Protein 4I3M (pdb70)

Foldseek 3Di:
DVVVVVLVVLLVVLVVCVVVVNLPDDLDARPDDVCRVVSVVSNVVSVVSVVVVLVVVLQVLLVVLVVVQVVCVVVPNPVDARPLVVGDDPSSVVRVVVRVVSVVVVVLVVLLVVQVVCLVVVRNPDARDCDDDPCNVVRVVVVVVSVVSD

InterPro domains:
  IPR000014 PAS domain [PF13188] (173-225)
  IPR000014 PAS domain [PS50112] (171-213)
  IPR003660 HAMP domain [PF18947] (318-379)
  IPR003660 HAMP domain [PS50885] (333-385)
  IPR004089 Methyl-accepting chemotaxis protein (MCP) signalling domain [PF00015] (445-601)
  IPR004089 Methyl-accepting chemotaxis protein (MCP) signalling domain [PS50111] (390-619)
  IPR004089 Methyl-accepting chemotaxis protein (MCP) signalling domain [SM00283] (386-633)
  IPR004090 Chemotaxis methyl-accepting receptor [PR00260] (407-436)
  IPR004090 Chemotaxis methyl-accepting receptor [PR00260] (484-511)
  IPR004090 Chemotaxis methyl-accepting receptor [PR00260] (513-542)
  IPR004090 Chemotaxis methyl-accepting receptor [PR00260] (561-590)
  IPR035965 PAS domain superfamily [SSF55785] (167-275)
  IPR041395 McpB, third HAMP domain [PF18575] (114-156)
  IPR054324 McpB, first HAMP domain [PF22097] (2-58)
  IPR054421 McpB, second HAMP domain [PF21927] (62-110)

Secondary structure (DSSP, 8-state):
-HHHHHHHHHHHHHHHHHHHT---S-----SSGGGHHHHHHHHHHHHHHHHHHHHHHHHHHHHHHHHHHHHHHHTT-TT----GGG--HHHHHHHHHHHHHHHHHHHHHHHHHHHHHHHHTT----------GGGHHHHHHHHHHHHHH-

Nearest PDB structures (foldseek):
  4i3m-assembly1_A-2  TM=1.007E+00  e=4.379E-22  Pseudomonas aeruginosa
  4i44-assembly1_A-2  TM=9.644E-01  e=3.846E-19  Pseudomonas aeruginosa
  3lnr-assembly1_A-2  TM=9.626E-01  e=1.542E-18  Pseudomonas aeruginosa PAO1

Radius of gyration: 29.09 Å; Cα contacts (8 Å, |Δi|>4): 83; chains: 1; bounding box: 28×99×21 Å

Sequence (150 aa):
HAVAQQRADRIATLLQSFADGQLDTAVGEAPAPGYERHYDSLRALQRQLREQRAELQQVESLEAGLAEMSRQHEAGWIDQTIPAERLEGRAARIAKGVNELVAAHIAVKMKVVSVVTAYGQGNFEPLMDRLPGKKAQITEAIDGVRERLR

B-factor: mean 36.98, std 10.82, range [21.51, 84.57]

Structure (mmCIF, N/CA/C/O backbone):
data_4I3M
#
_entry.id   4I3M
#
_cell.length_a   61.058
_cell.length_b   61.058
_cell.length_c   81.406
_cell.angle_alpha   90.000
_cell.angle_beta   90.000
_cell.angle_gamma   120.000
#
_symmetry.space_group_name_H-M   'P 32 1 2'
#
loop_
_entity.id
_entity.type
_entity.pdbx_description
1 polymer 'Aerotaxis transducer Aer2'
2 non-polymer 'SULFATE ION'
3 non-polymer 'SODIUM ION'
4 non-polymer 'CHLORIDE ION'
5 non-polymer 'MAGNESIUM ION'
6 water water
#
loop_
_atom_site.group_PDB
_atom_site.id
_atom_site.type_symbol
_atom_site.label_atom_id
_atom_site.label_alt_id
_atom_site.label_comp_id
_atom_site.label_asym_id
_atom_site.label_entity_id
_atom_site.label_seq_id
_atom_site.pdbx_PDB_ins_code
_atom_site.Cartn_x
_atom_site.Cartn_y
_atom_site.Cartn_z
_atom_site.occupancy
_atom_site.B_iso_or_equiv
_atom_site.auth_seq_id
_atom_site.auth_comp_id
_atom_site.auth_asym_id
_atom_site.auth_atom_id
_atom_site.pdbx_PDB_model_num
ATOM 1 N N . HIS A 1 10 ? 23.911 29.743 -14.289 1.00 54.46 7 HIS A N 1
ATOM 2 C CA . HIS A 1 10 ? 23.978 29.552 -12.811 1.00 54.45 7 HIS A CA 1
ATOM 3 C C . HIS A 1 10 ? 22.983 28.484 -12.372 1.00 54.32 7 HIS A C 1
ATOM 4 O O . HIS A 1 10 ? 23.348 27.509 -11.714 1.00 53.48 7 HIS A O 1
ATOM 6 N N . ALA A 1 11 ? 21.722 28.672 -12.742 1.00 53.93 8 ALA A N 1
ATOM 7 C CA . ALA A 1 11 ? 20.683 27.715 -12.389 1.00 53.85 8 ALA A CA 1
ATOM 8 C C . ALA A 1 11 ? 20.863 26.436 -13.208 1.00 52.80 8 ALA A C 1
ATOM 9 O O . ALA A 1 11 ? 20.905 25.334 -12.661 1.00 52.87 8 ALA A O 1
ATOM 11 N N . VAL A 1 12 ? 20.977 26.598 -14.521 1.00 51.66 9 VAL A N 1
ATOM 12 C CA . VAL A 1 12 ? 21.149 25.468 -15.426 1.00 50.69 9 VAL A CA 1
ATOM 13 C C . VAL A 1 12 ? 22.414 24.673 -15.108 1.00 49.57 9 VAL A C 1
ATOM 14 O O . VAL A 1 12 ? 22.397 23.444 -15.114 1.00 48.66 9 VAL A O 1
ATOM 18 N N . ALA A 1 13 ? 23.509 25.376 -14.830 1.00 48.05 10 ALA A N 1
ATOM 19 C CA . ALA A 1 13 ? 24.775 24.722 -14.515 1.00 46.70 10 ALA A CA 1
ATOM 20 C C . ALA A 1 13 ? 24.595 23.742 -13.365 1.00 46.51 10 ALA A C 1
ATOM 21 O O . ALA A 1 13 ? 25.005 22.585 -13.448 1.00 43.80 10 ALA A O 1
ATOM 23 N N . GLN A 1 14 ? 23.971 24.216 -12.294 1.00 47.07 11 GLN A N 1
ATOM 24 C CA . GLN A 1 14 ? 23.731 23.396 -11.116 1.00 47.69 11 GLN A CA 1
ATOM 25 C C . GLN A 1 14 ? 22.812 22.223 -11.446 1.00 46.71 11 GLN A C 1
ATOM 26 O O . GLN A 1 14 ? 23.039 21.101 -10.996 1.00 47.18 11 GLN A O 1
ATOM 32 N N . GLN A 1 15 ? 21.775 22.490 -12.234 1.00 45.39 12 GLN A N 1
ATOM 33 C CA . GLN A 1 15 ? 20.821 21.455 -12.616 1.00 44.39 12 GLN A CA 1
ATOM 34 C C . GLN A 1 15 ? 21.507 20.341 -13.406 1.00 41.80 12 GLN A C 1
ATOM 35 O O . GLN A 1 15 ? 21.337 19.163 -13.102 1.00 40.14 12 GLN A O 1
ATOM 41 N N . ARG A 1 16 ? 22.290 20.718 -14.411 1.00 39.93 13 ARG A N 1
ATOM 42 C CA . ARG A 1 16 ? 23.003 19.741 -15.233 1.00 38.32 13 ARG A CA 1
ATOM 43 C C . ARG A 1 16 ? 24.029 18.971 -14.409 1.00 37.73 13 ARG A C 1
ATOM 44 O O . ARG A 1 16 ? 24.306 17.803 -14.681 1.00 35.26 13 ARG A O 1
ATOM 52 N N . ALA A 1 17 ? 24.586 19.630 -13.396 1.00 36.30 14 ALA A N 1
ATOM 53 C CA . ALA A 1 17 ? 25.564 19.004 -12.518 1.00 36.09 14 ALA A CA 1
ATOM 54 C C . ALA A 1 17 ? 24.863 18.008 -11.605 1.00 35.35 14 ALA A C 1
ATOM 55 O O . ALA A 1 17 ? 25.387 16.931 -11.322 1.00 33.07 14 ALA A O 1
ATOM 57 N N . ASP A 1 18 ? 23.674 18.379 -11.137 1.00 35.28 15 ASP A N 1
ATOM 58 C CA . ASP A 1 18 ? 22.912 17.501 -10.266 1.00 35.52 15 ASP A CA 1
ATOM 59 C C . ASP A 1 18 ? 22.493 16.254 -11.034 1.00 32.51 15 ASP A C 1
ATOM 60 O O . ASP A 1 18 ? 22.515 15.155 -10.490 1.00 34.53 15 ASP A O 1
ATOM 65 N N . ARG A 1 19 ? 22.123 16.429 -12.301 1.00 31.37 16 ARG A N 1
ATOM 66 C CA . ARG A 1 19 ? 21.707 15.308 -13.149 1.00 29.90 16 ARG A CA 1
ATOM 67 C C . ARG A 1 19 ? 22.831 14.275 -13.247 1.00 28.50 16 ARG A C 1
ATOM 68 O O . ARG A 1 19 ? 22.602 13.073 -13.092 1.00 27.70 16 ARG A O 1
ATOM 76 N N . ILE A 1 20 ? 24.052 14.741 -13.495 1.00 28.68 17 ILE A N 1
ATOM 77 C CA . ILE A 1 20 ? 25.186 13.828 -13.592 1.00 28.37 17 ILE A CA 1
ATOM 78 C C . ILE A 1 20 ? 25.417 13.128 -12.257 1.00 28.39 17 ILE A C 1
ATOM 79 O O . ILE A 1 20 ? 25.706 11.935 -12.215 1.00 29.18 17 ILE A O 1
ATOM 84 N N . ALA A 1 21 ? 25.270 13.864 -11.160 1.00 30.84 18 ALA A N 1
ATOM 85 C CA . ALA A 1 21 ? 25.459 13.276 -9.838 1.00 31.49 18 ALA A CA 1
ATOM 86 C C . ALA A 1 21 ? 24.400 12.196 -9.590 1.00 31.73 18 ALA A C 1
ATOM 87 O O . ALA A 1 21 ? 24.701 11.119 -9.077 1.00 31.35 18 ALA A O 1
ATOM 89 N N . THR A 1 22 ? 23.161 12.495 -9.961 1.00 31.75 19 THR A N 1
ATOM 90 C CA . THR A 1 22 ? 22.058 11.561 -9.782 1.00 33.19 19 THR A CA 1
ATOM 91 C C . THR A 1 22 ? 22.250 10.279 -10.596 1.00 32.96 19 THR A C 1
ATOM 92 O O . THR A 1 22 ? 22.001 9.178 -10.104 1.00 31.73 19 THR A O 1
ATOM 96 N N . LEU A 1 23 ? 22.686 10.421 -11.844 1.00 31.18 20 LEU A N 1
ATOM 97 C CA . LEU A 1 23 ? 22.913 9.254 -12.691 1.00 28.93 20 LEU A CA 1
ATOM 98 C C . LEU A 1 23 ? 24.008 8.376 -12.093 1.00 28.46 20 LEU A C 1
ATOM 99 O O . LEU A 1 23 ? 23.861 7.158 -12.015 1.00 27.68 20 LEU A O 1
ATOM 104 N N . LEU A 1 24 ? 25.104 8.998 -11.664 1.00 27.06 21 LEU A N 1
ATOM 105 C CA . LEU A 1 24 ? 26.214 8.264 -11.066 1.00 27.83 21 LEU A CA 1
ATOM 106 C C . LEU A 1 24 ? 25.784 7.602 -9.769 1.00 30.34 21 LEU A C 1
ATOM 107 O O . LEU A 1 24 ? 26.222 6.499 -9.448 1.00 29.39 21 LEU A O 1
ATOM 112 N N . GLN A 1 25 ? 24.933 8.293 -9.020 1.00 32.64 22 GLN A N 1
ATOM 113 C CA . GLN A 1 25 ? 24.444 7.771 -7.750 1.00 36.05 22 GLN A CA 1
ATOM 114 C C . GLN A 1 25 ? 23.606 6.535 -8.036 1.00 35.67 22 GLN A C 1
ATOM 115 O O . GLN A 1 25 ? 23.704 5.532 -7.333 1.00 37.81 22 GLN A O 1
ATOM 121 N N . SER A 1 26 ? 22.786 6.608 -9.080 1.00 35.17 23 SER A N 1
ATOM 122 C CA . SER A 1 26 ? 21.943 5.478 -9.455 1.00 35.28 23 SER A CA 1
ATOM 123 C C . SER A 1 26 ? 22.791 4.267 -9.820 1.00 35.35 23 SER A C 1
ATOM 124 O O . SER A 1 26 ? 22.529 3.154 -9.354 1.00 37.27 23 SER A O 1
ATOM 127 N N . PHE A 1 27 ? 23.806 4.482 -10.655 1.00 33.86 24 PHE A N 1
ATOM 128 C CA . PHE A 1 27 ? 24.693 3.400 -11.063 1.00 34.00 24 PHE A CA 1
ATOM 129 C C . PHE A 1 27 ? 25.248 2.725 -9.818 1.00 34.88 24 PHE A C 1
ATOM 130 O O . PHE A 1 27 ? 25.233 1.501 -9.698 1.00 35.25 24 PHE A O 1
ATOM 138 N N . ALA A 1 28 ? 25.743 3.542 -8.897 1.00 35.81 25 ALA A N 1
ATOM 139 C CA . ALA A 1 28 ? 26.321 3.045 -7.649 1.00 37.72 25 ALA A CA 1
ATOM 140 C C . ALA A 1 28 ? 25.349 2.182 -6.854 1.00 37.51 25 ALA A C 1
ATOM 141 O O . ALA A 1 28 ? 25.723 1.124 -6.343 1.00 39.69 25 ALA A O 1
ATOM 143 N N . ASP A 1 29 ? 24.101 2.628 -6.761 1.00 36.98 26 ASP A N 1
ATOM 144 C CA . ASP A 1 29 ? 23.091 1.902 -6.001 1.00 36.06 26 ASP A CA 1
ATOM 145 C C . ASP A 1 29 ? 22.488 0.685 -6.703 1.00 36.49 26 ASP A C 1
ATOM 146 O O . ASP A 1 29 ? 21.635 0.002 -6.137 1.00 36.17 26 ASP A O 1
ATOM 151 N N . GLY A 1 30 ? 22.927 0.410 -7.927 1.00 34.95 27 GLY A N 1
ATOM 152 C CA . GLY A 1 30 ? 22.411 -0.740 -8.648 1.00 32.25 27 GLY A CA 1
ATOM 153 C C . GLY A 1 30 ? 21.161 -0.490 -9.477 1.00 31.59 27 GLY A C 1
ATOM 154 O O . GLY A 1 30 ? 20.525 -1.439 -9.936 1.00 31.55 27 GLY A O 1
ATOM 155 N N . GLN A 1 31 ? 20.800 0.778 -9.653 1.00 29.42 28 GLN A N 1
ATOM 156 C CA . GLN A 1 31 ? 19.636 1.156 -10.452 1.00 29.73 28 GLN A CA 1
ATOM 157 C C . GLN A 1 31 ? 20.166 1.416 -11.853 1.00 29.06 28 GLN A C 1
ATOM 158 O O . GLN A 1 31 ? 20.607 2.519 -12.162 1.00 29.65 28 GLN A O 1
ATOM 164 N N . LEU A 1 32 ? 20.130 0.387 -12.693 1.00 28.03 29 LEU A N 1
ATOM 165 C CA . LEU A 1 32 ? 20.648 0.491 -14.055 1.00 27.42 29 LEU A CA 1
ATOM 166 C C . LEU A 1 32 ? 19.569 0.613 -15.115 1.00 28.71 29 LEU A C 1
ATOM 167 O O . LEU A 1 32 ? 19.864 0.582 -16.309 1.00 28.93 29 LEU A O 1
ATOM 172 N N . ASP A 1 33 ? 18.321 0.766 -14.693 1.00 29.93 30 ASP A N 1
ATOM 173 C CA . ASP A 1 33 ? 17.227 0.846 -15.649 1.00 30.11 30 ASP A CA 1
ATOM 174 C C . ASP A 1 33 ? 16.923 2.229 -16.205 1.00 32.23 30 ASP A C 1
ATOM 175 O O . ASP A 1 33 ? 16.236 2.355 -17.222 1.00 32.96 30 ASP A O 1
ATOM 180 N N . THR A 1 34 ? 17.437 3.272 -15.561 1.00 30.19 31 THR A N 1
ATOM 181 C CA . THR A 1 34 ? 17.196 4.625 -16.055 1.00 31.42 31 THR A CA 1
ATOM 182 C C . THR A 1 34 ? 17.840 4.774 -17.436 1.00 31.40 31 THR A C 1
ATOM 183 O O . THR A 1 34 ? 18.936 4.272 -17.661 1.00 32.86 31 THR A O 1
ATOM 187 N N . ALA A 1 35 ? 17.157 5.425 -18.374 1.00 29.68 32 ALA A N 1
ATOM 188 C CA . ALA A 1 35 ? 17.752 5.625 -19.693 1.00 29.62 32 ALA A CA 1
ATOM 189 C C . ALA A 1 35 ? 18.557 6.927 -19.630 1.00 29.46 32 ALA A C 1
ATOM 190 O O . ALA A 1 35 ? 18.005 7.995 -19.380 1.00 31.00 32 ALA A O 1
ATOM 192 N N . VAL A 1 36 ? 19.861 6.830 -19.859 1.00 28.23 33 VAL A N 1
ATOM 193 C CA . VAL A 1 36 ? 20.745 7.992 -19.801 1.00 28.58 33 VAL A CA 1
ATOM 194 C C . VAL A 1 36 ? 20.403 9.084 -20.812 1.00 30.78 33 VAL A C 1
ATOM 195 O O . VAL A 1 36 ? 20.323 10.265 -20.462 1.00 32.33 33 VAL A O 1
ATOM 199 N N . GLY A 1 37 ? 20.202 8.701 -22.066 1.00 29.70 34 GLY A N 1
ATOM 200 C CA . GLY A 1 37 ? 19.867 9.695 -23.068 1.00 31.82 34 GLY A CA 1
ATOM 201 C C . GLY A 1 37 ? 21.078 10.456 -23.569 1.00 31.60 34 GLY A C 1
ATOM 202 O O . GLY A 1 37 ? 22.217 10.041 -23.352 1.00 33.35 34 GLY A O 1
ATOM 203 N N . GLU A 1 38 ? 20.837 11.582 -24.233 1.00 33.29 35 GLU A N 1
ATOM 204 C CA . GLU A 1 38 ? 21.917 12.392 -24.793 1.00 34.04 35 GLU A CA 1
ATOM 205 C C . GLU A 1 38 ? 22.319 13.554 -23.897 1.00 33.14 35 GLU A C 1
ATOM 206 O O . GLU A 1 38 ? 21.581 13.932 -22.988 1.00 30.29 35 GLU A O 1
ATOM 212 N N . ALA A 1 39 ? 23.495 14.118 -24.162 1.00 31.48 36 ALA A N 1
ATOM 213 C CA . ALA A 1 39 ? 24.001 15.249 -23.390 1.00 33.36 36 ALA A CA 1
ATOM 214 C C . ALA A 1 39 ? 23.109 16.466 -23.612 1.00 34.81 36 ALA A C 1
ATOM 215 O O . ALA A 1 39 ? 22.527 16.623 -24.685 1.00 36.11 36 ALA A O 1
ATOM 217 N N . PRO A 1 40 ? 22.990 17.344 -22.597 1.00 35.76 37 PRO A N 1
ATOM 218 C CA . PRO A 1 40 ? 22.164 18.553 -22.675 1.00 36.63 37 PRO A CA 1
ATOM 219 C C . PRO A 1 40 ? 22.807 19.712 -23.441 1.00 38.56 37 PRO A C 1
ATOM 220 O O . PRO A 1 40 ? 22.107 20.542 -24.023 1.00 38.43 37 PRO A O 1
ATOM 224 N N . ALA A 1 41 ? 24.135 19.766 -23.426 1.00 38.13 38 ALA A N 1
ATOM 225 C CA . ALA A 1 41 ? 24.881 20.822 -24.105 1.00 39.30 38 ALA A CA 1
ATOM 226 C C . ALA A 1 41 ? 26.225 20.275 -24.577 1.00 39.53 38 ALA A C 1
ATOM 227 O O . ALA A 1 41 ? 26.695 19.261 -24.071 1.00 38.80 38 ALA A O 1
ATOM 229 N N . PRO A 1 42 ? 26.871 20.952 -25.545 1.00 40.49 39 PRO A N 1
ATOM 230 C CA . PRO A 1 42 ? 28.166 20.528 -26.092 1.00 40.48 39 PRO A CA 1
ATOM 231 C C . PRO A 1 42 ? 29.283 20.183 -25.103 1.00 41.29 39 PRO A C 1
ATOM 232 O O . PRO A 1 42 ? 30.019 19.211 -25.310 1.00 43.44 39 PRO A O 1
ATOM 236 N N . GLY A 1 43 ? 29.413 20.963 -24.034 1.00 40.01 40 GLY A N 1
ATOM 237 C CA . GLY A 1 43 ? 30.463 20.705 -23.059 1.00 37.76 40 GLY A CA 1
ATOM 238 C C . GLY A 1 43 ? 30.291 19.480 -22.164 1.00 37.37 40 GLY A C 1
ATOM 239 O O . GLY A 1 43 ? 31.123 19.236 -21.288 1.00 37.06 40 GLY A O 1
ATOM 240 N N . TYR A 1 44 ? 29.230 18.707 -22.373 1.00 36.20 41 TYR A N 1
ATOM 241 C CA . TYR A 1 44 ? 28.983 17.514 -21.557 1.00 34.82 41 TYR A CA 1
ATOM 242 C C . TYR A 1 44 ? 29.016 16.225 -22.375 1.00 34.48 41 TYR A C 1
ATOM 243 O O . TYR A 1 44 ? 28.694 15.146 -21.864 1.00 31.76 41 TYR A O 1
ATOM 252 N N . GLU A 1 45 ? 29.403 16.334 -23.642 1.00 32.23 42 GLU A N 1
ATOM 253 C CA . GLU A 1 45 ? 29.446 15.174 -24.525 1.00 32.52 42 GLU A CA 1
ATOM 254 C C . GLU A 1 45 ? 30.314 14.037 -23.985 1.00 31.31 42 GLU A C 1
ATOM 255 O O . GLU A 1 45 ? 29.909 12.878 -24.017 1.00 30.33 42 GLU A O 1
ATOM 257 N N . ARG A 1 46 ? 31.505 14.370 -23.494 1.00 32.38 43 ARG A N 1
ATOM 258 C CA . ARG A 1 46 ? 32.424 13.363 -22.963 1.00 32.73 43 ARG A CA 1
ATOM 259 C C . ARG A 1 46 ? 31.814 12.647 -21.764 1.00 31.11 43 ARG A C 1
ATOM 260 O O . ARG A 1 46 ? 31.869 11.424 -21.676 1.00 31.22 43 ARG A O 1
ATOM 268 N N . HIS A 1 47 ? 31.236 13.414 -20.845 1.00 30.06 44 HIS A N 1
ATOM 269 C CA . HIS A 1 47 ? 30.615 12.833 -19.659 1.00 29.98 44 HIS A CA 1
ATOM 270 C C . HIS A 1 47 ? 29.540 11.818 -20.026 1.00 27.72 44 HIS A C 1
ATOM 271 O O . HIS A 1 47 ? 29.562 10.682 -19.558 1.00 27.73 44 HIS A O 1
ATOM 278 N N . TYR A 1 48 ? 28.597 12.231 -20.865 1.00 26.83 45 TYR A N 1
ATOM 279 C CA . TYR A 1 48 ? 27.507 11.354 -21.265 1.00 26.81 45 TYR A CA 1
ATOM 280 C C . TYR A 1 48 ? 27.953 10.143 -22.075 1.00 26.25 45 TYR A C 1
ATOM 281 O O . TYR A 1 48 ? 27.403 9.052 -21.924 1.00 26.26 45 TYR A O 1
ATOM 290 N N . ASP A 1 49 ? 28.955 10.326 -22.924 1.00 27.84 46 ASP A N 1
ATOM 291 C CA . ASP A 1 49 ? 29.469 9.217 -23.713 1.00 29.42 46 ASP A CA 1
ATOM 292 C C . ASP A 1 49 ? 29.937 8.126 -22.744 1.00 29.24 46 ASP A C 1
ATOM 293 O O . ASP A 1 49 ? 29.604 6.945 -22.892 1.00 26.77 46 ASP A O 1
ATOM 298 N N . SER A 1 50 ? 30.700 8.536 -21.740 1.00 28.29 47 SER A N 1
ATOM 299 C CA . SER A 1 50 ? 31.221 7.600 -20.750 1.00 29.18 47 SER A CA 1
ATOM 300 C C . SER A 1 50 ? 30.113 6.995 -19.892 1.00 27.81 47 SER A C 1
ATOM 301 O O . SER A 1 50 ? 30.140 5.806 -19.588 1.00 27.67 47 SER A O 1
ATOM 304 N N . LEU A 1 51 ? 29.141 7.815 -19.498 1.00 27.91 48 LEU A N 1
ATOM 305 C CA . LEU A 1 51 ? 28.033 7.336 -18.675 1.00 26.63 48 LEU A CA 1
ATOM 306 C C . LEU A 1 51 ? 27.251 6.240 -19.385 1.00 27.23 48 LEU A C 1
ATOM 307 O O . LEU A 1 51 ? 26.895 5.231 -18.778 1.00 26.14 48 LEU A O 1
ATOM 312 N N . ARG A 1 52 ? 26.974 6.434 -20.671 1.00 26.16 49 ARG A N 1
ATOM 313 C CA . ARG A 1 52 ? 26.241 5.421 -21.424 1.00 24.82 49 ARG A CA 1
ATOM 314 C C . ARG A 1 52 ? 27.052 4.134 -21.533 1.00 25.78 49 ARG A C 1
ATOM 315 O O . ARG A 1 52 ? 26.521 3.036 -21.368 1.00 27.38 49 ARG A O 1
ATOM 323 N N . ALA A 1 53 ? 28.342 4.274 -21.809 1.00 27.81 50 ALA A N 1
ATOM 324 C CA . ALA A 1 53 ? 29.226 3.120 -21.950 1.00 27.54 50 ALA A CA 1
ATOM 325 C C . ALA A 1 53 ? 29.323 2.341 -20.647 1.00 29.12 50 ALA A C 1
ATOM 326 O O . ALA A 1 53 ? 29.282 1.111 -20.646 1.00 28.17 50 ALA A O 1
ATOM 328 N N . LEU A 1 54 ? 29.458 3.061 -19.539 1.00 28.85 51 LEU A N 1
ATOM 329 C CA . LEU A 1 54 ? 29.545 2.427 -18.228 1.00 32.68 51 LEU A CA 1
ATOM 330 C C . LEU A 1 54 ? 28.262 1.666 -17.911 1.00 33.79 51 LEU A C 1
ATOM 331 O O . LEU A 1 54 ? 28.297 0.542 -17.409 1.00 34.35 51 LEU A O 1
ATOM 336 N N . GLN A 1 55 ? 27.126 2.287 -18.201 1.00 33.73 52 GLN A N 1
ATOM 337 C CA . GLN A 1 55 ? 25.849 1.647 -17.940 1.00 33.91 52 GLN A CA 1
ATOM 338 C C . GLN A 1 55 ? 25.731 0.329 -18.698 1.00 34.87 52 GLN A C 1
ATOM 339 O O . GLN A 1 55 ? 25.310 -0.676 -18.132 1.00 36.94 52 GLN A O 1
ATOM 345 N N . ARG A 1 56 ? 26.096 0.335 -19.978 1.00 36.49 53 ARG A N 1
ATOM 346 C CA . ARG A 1 56 ? 26.026 -0.876 -20.787 1.00 38.71 53 ARG A CA 1
ATOM 347 C C . ARG A 1 56 ? 26.875 -1.977 -20.162 1.00 38.88 53 ARG A C 1
ATOM 348 O O . ARG A 1 56 ? 26.479 -3.145 -20.144 1.00 37.99 53 ARG A O 1
ATOM 356 N N . GLN A 1 57 ? 28.036 -1.595 -19.636 1.00 38.78 54 GLN A N 1
ATOM 357 C CA . GLN A 1 57 ? 28.943 -2.555 -19.016 1.00 39.75 54 GLN A CA 1
ATOM 358 C C . GLN A 1 57 ? 28.411 -3.111 -17.700 1.00 38.40 54 GLN A C 1
ATOM 359 O O . GLN A 1 57 ? 28.553 -4.301 -17.425 1.00 37.48 54 GLN A O 1
ATOM 365 N N . LEU A 1 58 ? 27.805 -2.252 -16.886 1.00 36.11 55 LEU A N 1
ATOM 366 C CA . LEU A 1 58 ? 27.246 -2.694 -15.613 1.00 34.98 55 LEU A CA 1
ATOM 367 C C . LEU A 1 58 ? 26.078 -3.646 -15.860 1.00 34.23 55 LEU A C 1
ATOM 368 O O . LEU A 1 58 ? 25.890 -4.616 -15.126 1.00 33.83 55 LEU A O 1
ATOM 373 N N . ARG A 1 59 ? 25.295 -3.368 -16.896 1.00 33.44 56 ARG A N 1
ATOM 374 C CA . ARG A 1 59 ? 24.162 -4.224 -17.233 1.00 34.05 56 ARG A CA 1
ATOM 375 C C . ARG A 1 59 ? 24.655 -5.584 -17.728 1.00 35.71 56 ARG A C 1
ATOM 376 O O . ARG A 1 59 ? 24.141 -6.626 -17.318 1.00 32.57 56 ARG A O 1
ATOM 384 N N . GLU A 1 60 ? 25.653 -5.567 -18.608 1.00 35.91 57 GLU A N 1
ATOM 385 C CA . GLU A 1 60 ? 26.210 -6.804 -19.155 1.00 39.68 57 GLU A CA 1
ATOM 386 C C . GLU A 1 60 ? 26.816 -7.686 -18.073 1.00 38.93 57 GLU A C 1
ATOM 387 O O . GLU A 1 60 ? 26.563 -8.891 -18.025 1.00 40.84 57 GLU A O 1
ATOM 393 N N . GLN A 1 61 ? 27.625 -7.084 -17.211 1.00 37.80 58 GLN A N 1
ATOM 394 C CA . GLN A 1 61 ? 28.259 -7.829 -16.137 1.00 38.41 58 GLN A CA 1
ATOM 395 C C . GLN A 1 61 ? 27.225 -8.341 -15.150 1.00 37.87 58 GLN A C 1
ATOM 396 O O . GLN A 1 61 ? 27.406 -9.400 -14.550 1.00 33.74 58 GLN A O 1
ATOM 402 N N . ARG A 1 62 ? 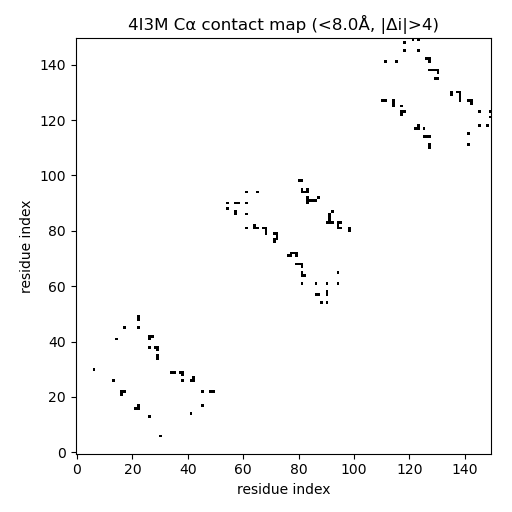26.142 -7.589 -14.977 1.00 36.87 59 ARG A N 1
ATOM 403 C CA . ARG A 1 62 ? 25.084 -8.018 -14.070 1.00 37.99 59 ARG A CA 1
ATOM 404 C C . ARG A 1 62 ? 24.439 -9.277 -14.635 1.00 37.26 59 ARG A C 1
ATOM 405 O O . ARG A 1 62 ? 24.215 -10.251 -13.917 1.00 37.47 59 ARG A O 1
ATOM 413 N N . ALA A 1 63 ? 24.147 -9.253 -15.931 1.00 37.04 60 ALA A N 1
ATOM 414 C CA . ALA A 1 63 ? 23.522 -10.389 -16.593 1.00 37.98 60 ALA A CA 1
ATOM 415 C C . ALA A 1 63 ? 24.416 -11.623 -16.525 1.00 38.44 60 ALA A C 1
ATOM 416 O O . ALA A 1 63 ? 23.953 -12.715 -16.181 1.00 37.67 60 ALA A O 1
ATOM 418 N N . GLU A 1 64 ? 25.692 -11.450 -16.854 1.00 38.37 61 GLU A N 1
ATOM 419 C CA . GLU A 1 64 ? 26.635 -12.564 -16.830 1.00 38.86 61 GLU A CA 1
ATOM 420 C C . GLU A 1 64 ? 26.774 -13.168 -15.437 1.00 37.30 61 GLU A C 1
ATOM 421 O O . GLU A 1 64 ? 26.846 -14.386 -15.291 1.00 37.15 61 GLU A O 1
ATOM 427 N N . LEU A 1 65 ? 26.808 -12.323 -14.412 1.00 36.92 62 LEU A N 1
ATOM 428 C CA . LEU A 1 65 ? 26.928 -12.816 -13.044 1.00 37.34 62 LEU A CA 1
ATOM 429 C C . LEU A 1 65 ? 25.657 -13.542 -12.606 1.00 37.90 62 LEU A C 1
ATOM 430 O O . LEU A 1 65 ? 25.712 -14.478 -11.805 1.00 37.61 62 LEU A O 1
ATOM 435 N N . GLN A 1 66 ? 24.515 -13.111 -13.136 1.00 37.26 63 GLN A N 1
ATOM 436 C CA . GLN A 1 66 ? 23.241 -13.744 -12.808 1.00 39.54 63 GLN A CA 1
ATOM 437 C C . GLN A 1 66 ? 23.191 -15.134 -13.435 1.00 38.16 63 GLN A C 1
ATOM 438 O O . GLN A 1 66 ? 22.628 -16.066 -12.859 1.00 37.84 63 GLN A O 1
ATOM 444 N N . GLN A 1 67 ? 23.785 -15.265 -14.617 1.00 37.26 64 GLN A N 1
ATOM 445 C CA . GLN A 1 67 ? 23.830 -16.543 -15.317 1.00 38.26 64 GLN A CA 1
ATOM 446 C C . GLN A 1 67 ? 24.642 -17.541 -14.493 1.00 37.67 64 GLN A C 1
ATOM 447 O O . GLN A 1 67 ? 24.304 -18.726 -14.412 1.00 34.83 64 GLN A O 1
ATOM 453 N N . VAL A 1 68 ? 25.717 -17.052 -13.883 1.00 36.20 65 VAL A N 1
ATOM 454 C CA . VAL A 1 68 ? 26.577 -17.894 -13.060 1.00 36.40 65 VAL A CA 1
ATOM 455 C C . VAL A 1 68 ? 25.825 -18.349 -11.819 1.00 35.47 65 VAL A C 1
ATOM 456 O O . VAL A 1 68 ? 25.967 -19.492 -11.378 1.00 33.59 65 VAL A O 1
ATOM 460 N N . GLU A 1 69 ? 25.033 -17.448 -11.245 1.00 35.05 66 GLU A N 1
ATOM 461 C CA . GLU A 1 69 ? 24.252 -17.784 -10.063 1.00 35.14 66 GLU A CA 1
ATOM 462 C C . GLU A 1 69 ? 23.261 -18.880 -10.443 1.00 34.95 66 GLU A C 1
ATOM 463 O O . GLU A 1 69 ? 23.002 -19.795 -9.657 1.00 33.40 66 GLU A O 1
ATOM 469 N N . SER A 1 70 ? 22.716 -18.786 -11.653 1.00 32.82 67 SER A N 1
ATOM 470 C CA . SER A 1 70 ? 21.765 -19.781 -12.140 1.00 33.92 67 SER A CA 1
ATOM 471 C C . SER A 1 70 ? 22.472 -21.102 -12.425 1.00 33.30 67 SER A C 1
ATOM 472 O O . SER A 1 70 ? 21.883 -22.173 -12.288 1.00 33.81 67 SER A O 1
ATOM 475 N N . LEU A 1 71 ? 23.737 -21.012 -12.823 1.00 31.88 68 LEU A N 1
ATOM 476 C CA . LEU A 1 71 ? 24.542 -22.188 -13.114 1.00 31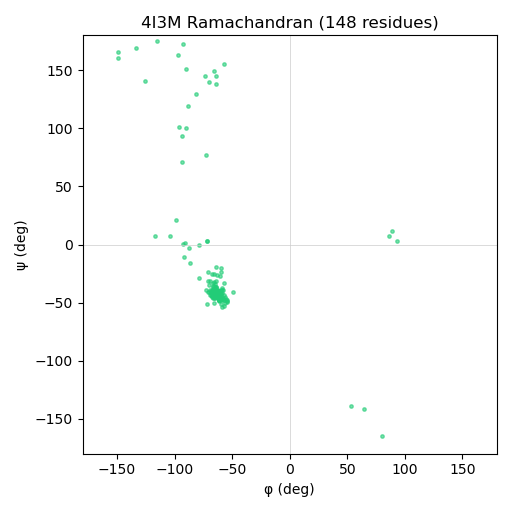.25 68 LEU A CA 1
ATOM 477 C C . LEU A 1 71 ? 24.791 -22.954 -11.818 1.00 31.77 68 LEU A C 1
ATOM 478 O O . LEU A 1 71 ? 24.744 -24.187 -11.794 1.00 33.02 68 LEU A O 1
ATOM 483 N N . GLU A 1 72 ? 25.059 -22.229 -10.736 1.00 30.47 69 GLU A N 1
ATOM 484 C CA . GLU A 1 72 ? 25.295 -22.883 -9.458 1.00 31.13 69 GLU A CA 1
ATOM 485 C C . GLU A 1 72 ? 24.038 -23.596 -8.968 1.00 32.28 69 GLU A C 1
ATOM 486 O O . GLU A 1 72 ? 24.118 -24.693 -8.415 1.00 30.87 69 GLU A O 1
ATOM 492 N N . ALA A 1 73 ? 22.881 -22.974 -9.166 1.00 30.47 70 ALA A N 1
ATOM 493 C CA . ALA A 1 73 ? 21.618 -23.572 -8.743 1.00 31.28 70 ALA A CA 1
ATOM 494 C C . ALA A 1 73 ? 21.298 -24.796 -9.602 1.00 32.43 70 ALA A C 1
ATOM 495 O O . ALA A 1 73 ? 20.802 -25.809 -9.099 1.00 32.33 70 ALA A O 1
ATOM 497 N N . GLY A 1 74 ? 21.579 -24.697 -10.898 1.00 30.54 71 GLY A N 1
ATOM 498 C CA . GLY A 1 74 ? 21.333 -25.809 -11.799 1.00 31.38 71 GLY A CA 1
ATOM 499 C C . GLY A 1 74 ? 22.197 -27.004 -11.438 1.00 31.14 71 GLY A C 1
ATOM 500 O O . GLY A 1 74 ? 21.737 -28.144 -11.456 1.00 32.71 71 GLY A O 1
ATOM 501 N N . LEU A 1 75 ? 23.460 -26.753 -11.112 1.00 30.31 72 LEU A N 1
ATOM 502 C CA . LEU A 1 75 ? 24.364 -27.834 -10.722 1.00 31.07 72 LEU A CA 1
ATOM 503 C C . LEU A 1 75 ? 23.869 -28.449 -9.413 1.00 31.60 72 LEU A C 1
ATOM 504 O O . LEU A 1 75 ? 23.864 -29.671 -9.247 1.00 31.00 72 LEU A O 1
ATOM 509 N N . ALA A 1 76 ? 23.451 -27.596 -8.484 1.00 31.26 73 ALA A N 1
ATOM 510 C CA . ALA A 1 76 ? 22.948 -28.064 -7.200 1.00 33.98 73 ALA A CA 1
ATOM 511 C C . ALA A 1 76 ? 21.763 -29.012 -7.397 1.00 33.29 73 ALA A C 1
ATOM 512 O O . ALA A 1 76 ? 21.701 -30.075 -6.783 1.00 35.11 73 ALA A O 1
ATOM 514 N N . GLU A 1 77 ? 20.829 -28.625 -8.259 1.00 33.81 74 GLU A N 1
ATOM 515 C CA . GLU A 1 77 ? 19.650 -29.444 -8.530 1.00 33.87 74 GLU A CA 1
ATOM 516 C C . GLU A 1 77 ? 20.043 -30.733 -9.243 1.00 32.46 74 GLU A C 1
ATOM 517 O O . GLU A 1 77 ? 19.491 -31.794 -8.963 1.00 32.17 74 GLU A O 1
ATOM 523 N N . MET A 1 78 ? 20.994 -30.645 -10.168 1.00 30.89 75 MET A N 1
ATOM 524 C CA . MET A 1 78 ? 21.438 -31.837 -10.884 1.00 30.34 75 MET A CA 1
ATOM 525 C C . MET A 1 78 ? 22.037 -32.817 -9.879 1.00 30.06 75 MET A C 1
ATOM 526 O O . MET A 1 78 ? 21.787 -34.018 -9.949 1.00 29.67 75 MET A O 1
ATOM 531 N N . SER A 1 79 ? 22.832 -32.299 -8.946 1.00 29.53 76 SER A N 1
ATOM 532 C CA . SER A 1 79 ? 23.459 -33.136 -7.924 1.00 30.54 76 SER A CA 1
ATOM 533 C C . SER A 1 79 ? 22.398 -33.803 -7.056 1.00 30.85 76 SER A C 1
ATOM 534 O O . SER A 1 79 ? 22.497 -34.983 -6.723 1.00 31.79 76 SER A O 1
ATOM 537 N N . ARG A 1 80 ? 21.386 -33.028 -6.689 1.00 32.53 77 ARG A N 1
ATOM 538 C CA . ARG A 1 80 ? 20.292 -33.521 -5.865 1.00 33.72 77 ARG A CA 1
ATOM 539 C C . ARG A 1 80 ? 19.572 -34.657 -6.585 1.00 32.26 77 ARG A C 1
ATOM 540 O O . ARG A 1 80 ? 19.278 -35.699 -5.994 1.00 31.81 77 ARG A O 1
ATOM 548 N N . GLN A 1 81 ? 19.292 -34.448 -7.8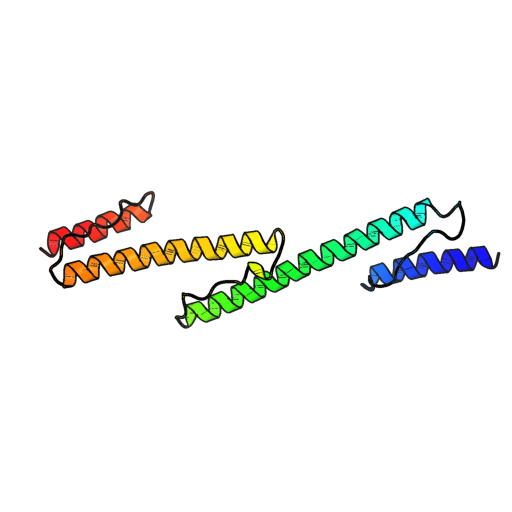69 1.00 29.62 78 GLN A N 1
ATOM 549 C CA . GLN A 1 81 ? 18.609 -35.445 -8.688 1.00 27.61 78 GLN A CA 1
ATOM 550 C C . GLN A 1 81 ? 19.422 -36.732 -8.810 1.00 26.45 78 GLN A C 1
ATOM 551 O O . GLN A 1 81 ? 18.883 -37.828 -8.656 1.00 24.75 78 GLN A O 1
ATOM 557 N N . HIS A 1 82 ? 20.718 -36.607 -9.083 1.00 25.89 79 HIS A N 1
ATOM 558 C CA . HIS A 1 82 ? 21.552 -37.797 -9.223 1.00 26.52 79 HIS A CA 1
ATOM 559 C C . HIS A 1 82 ? 21.732 -38.578 -7.920 1.00 28.33 79 HIS A C 1
ATOM 560 O O . HIS A 1 82 ? 21.787 -39.807 -7.937 1.00 28.88 79 HIS A O 1
ATOM 567 N N . GLU A 1 83 ? 21.814 -37.881 -6.793 1.0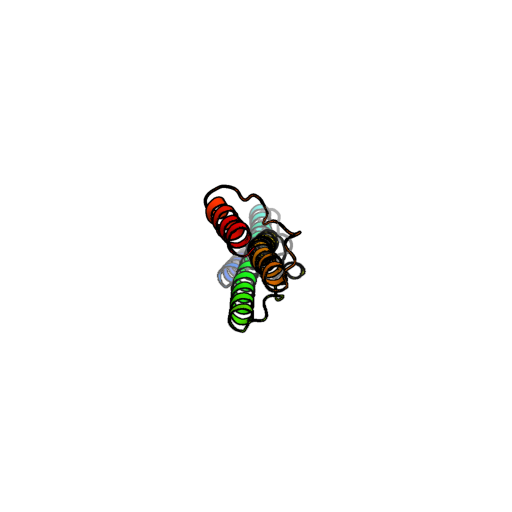0 29.39 80 GLU A N 1
ATOM 568 C CA . GLU A 1 83 ? 21.955 -38.576 -5.517 1.00 30.89 80 GLU A CA 1
ATOM 569 C C . GLU A 1 83 ? 20.681 -39.384 -5.246 1.00 29.84 80 GLU A C 1
ATOM 570 O O . GLU A 1 83 ? 20.707 -40.390 -4.534 1.00 29.79 80 GLU A O 1
ATOM 576 N N . ALA A 1 84 ? 19.574 -38.938 -5.838 1.00 28.27 81 ALA A N 1
ATOM 577 C CA . ALA A 1 84 ? 18.278 -39.593 -5.703 1.00 28.21 81 ALA A CA 1
ATOM 578 C C . ALA A 1 84 ? 18.122 -40.674 -6.770 1.00 27.38 81 ALA A C 1
ATOM 579 O O . ALA A 1 84 ? 17.110 -41.360 -6.816 1.00 28.13 81 ALA A O 1
ATOM 581 N N . GLY A 1 85 ? 19.119 -40.800 -7.642 1.00 26.26 82 GLY A N 1
ATOM 582 C CA . GLY A 1 85 ? 19.081 -41.825 -8.673 1.00 25.29 82 GLY A CA 1
ATOM 583 C C . GLY A 1 85 ? 18.512 -41.456 -10.030 1.00 26.41 82 GLY A C 1
ATOM 584 O O . GLY A 1 85 ? 18.411 -42.314 -10.909 1.00 28.23 82 GLY A O 1
ATOM 585 N N . TRP A 1 86 ? 18.143 -40.195 -10.222 1.00 24.69 83 TRP A N 1
ATOM 586 C CA . TRP A 1 86 ? 17.580 -39.769 -11.503 1.00 26.03 83 TRP A CA 1
ATOM 587 C C . TRP A 1 86 ? 18.735 -39.232 -12.333 1.00 25.98 83 TRP A C 1
ATOM 588 O O . TRP A 1 86 ? 18.847 -38.032 -12.575 1.00 23.93 83 TRP A O 1
ATOM 599 N N . ILE A 1 87 ? 19.588 -40.155 -12.767 1.00 27.86 84 ILE A N 1
ATOM 600 C CA . ILE A 1 87 ? 20.794 -39.819 -13.514 1.00 30.66 84 ILE A CA 1
ATOM 601 C C . ILE A 1 87 ? 20.645 -39.334 -14.947 1.00 31.87 84 ILE A C 1
ATOM 602 O O . ILE A 1 87 ? 21.653 -39.093 -15.623 1.00 30.54 84 ILE A O 1
ATOM 607 N N . ASP A 1 88 ? 19.408 -39.194 -15.419 1.00 31.01 85 ASP A N 1
ATOM 608 C CA . ASP A 1 88 ? 19.194 -38.694 -16.772 1.00 32.85 85 ASP A CA 1
ATOM 609 C C . ASP A 1 88 ? 19.043 -37.182 -16.719 1.00 30.26 85 ASP A C 1
ATOM 610 O O . ASP A 1 88 ? 19.052 -36.519 -17.749 1.00 30.91 85 ASP A O 1
ATOM 615 N N . GLN A 1 89 ? 18.900 -36.643 -15.512 1.00 29.14 86 GLN A N 1
ATOM 616 C CA . GLN A 1 89 ? 18.736 -35.203 -15.343 1.00 29.66 86 GLN A CA 1
ATOM 617 C C . GLN A 1 89 ? 20.031 -34.466 -15.663 1.00 29.11 86 GLN A C 1
ATOM 618 O O . GLN A 1 89 ? 21.114 -34.918 -15.304 1.00 28.56 86 GLN A O 1
ATOM 624 N N . THR A 1 90 ? 19.905 -33.329 -16.343 1.00 30.13 87 THR A N 1
ATOM 625 C CA . THR A 1 90 ? 21.057 -32.518 -16.734 1.00 28.82 87 THR A CA 1
ATOM 626 C C . THR A 1 90 ? 20.792 -31.052 -16.398 1.00 31.32 87 THR A C 1
ATOM 627 O O . THR A 1 90 ? 19.669 -30.680 -16.053 1.00 28.67 87 THR A O 1
ATOM 631 N N . ILE A 1 91 ? 21.829 -30.223 -16.489 1.00 30.52 88 ILE A N 1
ATOM 632 C CA . ILE A 1 91 ? 21.661 -28.794 -16.245 1.00 32.58 88 ILE A CA 1
ATOM 633 C C . ILE A 1 91 ? 21.106 -28.281 -17.573 1.00 33.87 88 ILE A C 1
ATOM 634 O O . ILE A 1 91 ? 21.660 -28.579 -18.633 1.00 34.06 88 ILE A O 1
ATOM 639 N N . PRO A 1 92 ? 19.997 -27.524 -17.539 1.00 35.30 89 PRO A N 1
ATOM 640 C CA . PRO A 1 92 ? 19.406 -27.001 -18.775 1.00 36.66 89 PRO A CA 1
ATOM 641 C C . PRO A 1 92 ? 20.227 -25.873 -19.395 1.00 38.24 89 PRO A C 1
ATOM 642 O O . PRO A 1 92 ? 19.879 -24.700 -19.281 1.00 38.98 89 PRO A O 1
ATOM 646 N N . ALA A 1 93 ? 21.318 -26.246 -20.057 1.00 39.44 90 ALA A N 1
ATOM 647 C CA . ALA A 1 93 ? 22.215 -25.285 -20.694 1.00 40.20 90 ALA A CA 1
ATOM 648 C C . ALA A 1 93 ? 21.512 -24.390 -21.714 1.00 41.55 90 ALA A C 1
ATOM 649 O O . ALA A 1 93 ? 21.876 -23.225 -21.885 1.00 40.58 90 ALA A O 1
ATOM 651 N N . GLU A 1 94 ? 20.512 -24.941 -22.395 1.00 41.83 91 GLU A N 1
ATOM 652 C CA . GLU A 1 94 ? 19.771 -24.192 -23.403 1.00 43.03 91 GLU A CA 1
ATOM 653 C C . GLU A 1 94 ? 19.103 -22.954 -22.818 1.00 43.75 91 GLU A C 1
ATOM 654 O O . GLU A 1 94 ? 18.770 -22.015 -23.545 1.00 45.56 91 GLU A O 1
ATOM 656 N N . ARG A 1 95 ? 18.913 -22.948 -21.503 1.00 42.79 92 ARG A N 1
ATOM 657 C CA . ARG A 1 95 ? 18.277 -21.818 -20.841 1.00 42.99 92 ARG A CA 1
ATOM 658 C C . ARG A 1 95 ? 19.306 -20.803 -20.354 1.00 41.88 92 ARG A C 1
ATOM 659 O O . ARG A 1 95 ? 18.958 -19.780 -19.769 1.00 41.11 92 ARG A O 1
ATOM 667 N N . LEU A 1 96 ? 20.575 -21.098 -20.611 1.00 40.35 93 LEU A N 1
ATOM 668 C CA . LEU A 1 96 ? 21.679 -20.222 -20.227 1.00 40.05 93 LEU A CA 1
ATOM 669 C C . LEU A 1 96 ? 22.339 -19.732 -21.510 1.00 41.00 93 LEU A C 1
ATOM 670 O O . LEU A 1 96 ? 21.973 -20.163 -22.605 1.00 40.32 93 LEU A O 1
ATOM 675 N N . GLU A 1 97 ? 23.308 -18.832 -21.381 1.00 41.12 94 GLU A N 1
ATOM 676 C CA . GLU A 1 97 ? 24.010 -18.321 -22.551 1.00 43.18 94 GLU A CA 1
ATOM 677 C C . GLU A 1 97 ? 25.452 -17.958 -22.225 1.00 43.27 94 GLU A C 1
ATOM 678 O O . GLU A 1 97 ? 25.834 -17.873 -21.055 1.00 43.17 94 GLU A O 1
ATOM 684 N N . GLY A 1 98 ? 26.256 -17.771 -23.266 1.00 42.09 95 GLY A N 1
ATOM 685 C CA . GLY A 1 98 ? 27.649 -17.408 -23.073 1.00 41.37 95 GLY A CA 1
ATOM 686 C C . GLY A 1 98 ? 28.500 -18.454 -22.376 1.00 41.33 95 GLY A C 1
ATOM 687 O O . GLY A 1 98 ? 28.348 -19.655 -22.603 1.00 40.90 95 GLY A O 1
ATOM 688 N N . ARG A 1 99 ? 29.406 -17.991 -21.522 1.00 39.57 96 ARG A N 1
ATOM 689 C CA . ARG A 1 99 ? 30.296 -18.884 -20.795 1.00 39.23 96 ARG A CA 1
ATOM 690 C C . ARG A 1 99 ? 29.539 -19.807 -19.847 1.00 38.47 96 ARG A C 1
ATOM 691 O O . ARG A 1 99 ? 29.907 -20.970 -19.676 1.00 37.36 96 ARG A O 1
ATOM 699 N N . ALA A 1 100 ? 28.485 -19.287 -19.229 1.00 36.78 97 ALA A N 1
ATOM 700 C CA . ALA A 1 100 ? 27.693 -20.085 -18.302 1.00 36.54 97 ALA A CA 1
ATOM 701 C C . ALA A 1 100 ? 27.143 -21.315 -19.011 1.00 35.62 97 ALA A C 1
ATOM 702 O O . ALA A 1 100 ? 27.148 -22.417 -18.464 1.00 35.39 97 ALA A O 1
ATOM 704 N N . ALA A 1 101 ? 26.680 -21.120 -20.240 1.00 33.60 98 ALA A N 1
ATOM 705 C CA . ALA A 1 101 ? 26.112 -22.206 -21.028 1.00 33.87 98 ALA A CA 1
ATOM 706 C C . ALA A 1 101 ? 27.157 -23.244 -21.413 1.00 33.29 98 ALA A C 1
ATOM 707 O O . ALA A 1 101 ? 26.873 -24.443 -21.396 1.00 32.73 98 ALA A O 1
ATOM 709 N N . ARG A 1 102 ? 28.359 -22.787 -21.759 1.00 30.91 99 ARG A N 1
ATOM 710 C CA . ARG A 1 102 ? 29.433 -23.700 -22.145 1.00 31.09 99 ARG A CA 1
ATOM 711 C C . ARG A 1 102 ? 29.867 -24.566 -20.972 1.00 30.73 99 ARG A C 1
ATOM 712 O O . ARG A 1 102 ? 30.138 -25.756 -21.138 1.00 30.61 99 ARG A O 1
ATOM 720 N N . ILE A 1 103 ? 29.943 -23.966 -19.788 1.00 29.17 100 ILE A N 1
ATOM 721 C CA . ILE A 1 103 ? 30.327 -24.711 -18.593 1.00 28.94 100 ILE A CA 1
ATOM 722 C C . ILE A 1 103 ? 29.259 -25.760 -18.295 1.00 28.28 100 ILE A C 1
ATOM 723 O O . ILE A 1 103 ? 29.574 -26.912 -18.008 1.00 28.33 100 ILE A O 1
ATOM 728 N N . ALA A 1 104 ? 27.992 -25.364 -18.378 1.00 29.75 101 ALA A N 1
ATOM 729 C CA . ALA A 1 104 ? 26.893 -26.290 -18.131 1.00 29.60 101 ALA A CA 1
ATOM 730 C C . ALA A 1 104 ? 26.981 -27.491 -19.075 1.00 31.42 101 ALA A C 1
ATOM 731 O O . ALA A 1 104 ? 26.867 -28.637 -18.643 1.00 28.91 101 ALA A O 1
ATOM 733 N N . LYS A 1 105 ? 27.177 -27.228 -20.365 1.00 32.32 102 LYS A N 1
ATOM 734 C CA . LYS A 1 105 ? 27.300 -28.303 -21.346 1.00 32.48 102 LYS A CA 1
ATOM 735 C C . LYS A 1 105 ? 28.516 -29.155 -21.010 1.00 31.78 102 LYS A C 1
ATOM 736 O O . LYS A 1 105 ? 28.484 -30.378 -21.132 1.00 32.00 102 LYS A O 1
ATOM 742 N N . GLY A 1 106 ? 29.594 -28.500 -20.595 1.00 30.55 103 GLY A N 1
ATOM 743 C CA . GLY A 1 106 ? 30.798 -29.225 -20.235 1.00 29.75 103 GLY A CA 1
ATOM 744 C C . GLY A 1 106 ? 30.544 -30.198 -19.098 1.00 28.41 103 GLY A C 1
ATOM 745 O O . GLY A 1 106 ? 31.024 -31.334 -19.127 1.00 27.36 103 GLY A O 1
ATOM 746 N N . VAL A 1 107 ? 29.791 -29.764 -18.090 1.00 27.38 104 VAL A N 1
ATOM 747 C CA . VAL A 1 107 ? 29.494 -30.639 -16.957 1.00 26.94 104 VAL A CA 1
ATOM 748 C C . VAL A 1 107 ? 28.606 -31.798 -17.401 1.00 26.36 104 VAL A C 1
ATOM 749 O O . VAL A 1 107 ? 28.869 -32.953 -17.064 1.00 26.73 104 VAL A O 1
ATOM 753 N N . ASN A 1 108 ? 27.564 -31.492 -18.168 1.00 27.43 105 ASN A N 1
ATOM 754 C CA . ASN A 1 108 ? 26.659 -32.527 -18.657 1.00 29.18 105 ASN A CA 1
ATOM 755 C C . ASN A 1 108 ? 27.418 -33.609 -19.424 1.00 28.93 105 ASN A C 1
ATOM 756 O O . ASN A 1 108 ? 27.205 -34.801 -19.202 1.00 29.67 105 ASN A O 1
ATOM 761 N N . GLU A 1 109 ? 28.304 -33.188 -20.323 1.00 30.78 106 GLU A N 1
ATOM 762 C CA . GLU A 1 109 ? 29.080 -34.126 -21.136 1.00 29.48 106 GLU A CA 1
ATOM 763 C C . GLU A 1 109 ? 30.051 -34.996 -20.338 1.00 29.22 106 GLU A C 1
ATOM 764 O O . GLU A 1 109 ? 30.176 -36.192 -20.607 1.00 27.66 106 GLU A O 1
ATOM 770 N N . LEU A 1 110 ? 30.738 -34.400 -19.366 1.00 27.21 107 LEU A N 1
ATOM 771 C CA . LEU A 1 110 ? 31.688 -35.140 -18.537 1.00 27.79 107 LEU A CA 1
ATOM 772 C C . LEU A 1 110 ? 30.952 -36.176 -17.683 1.00 26.42 107 LEU A C 1
ATOM 773 O O . LEU A 1 110 ? 31.383 -37.326 -17.571 1.00 27.28 107 LEU A O 1
ATOM 778 N N . VAL A 1 111 ? 29.846 -35.769 -17.072 1.00 26.07 108 VAL A N 1
ATOM 779 C CA . VAL A 1 111 ? 29.075 -36.697 -16.255 1.00 24.98 108 VAL A CA 1
ATOM 780 C C . VAL A 1 111 ? 28.526 -37.811 -17.146 1.00 25.19 108 VAL A C 1
ATOM 781 O O . VAL A 1 111 ? 28.604 -38.985 -16.795 1.00 27.21 108 VAL A O 1
ATOM 785 N N . ALA A 1 112 ? 27.980 -37.439 -18.302 1.00 26.10 109 ALA A N 1
ATOM 786 C CA . ALA A 1 112 ? 27.422 -38.420 -19.232 1.00 26.65 109 ALA A CA 1
ATOM 787 C C . ALA A 1 112 ? 28.463 -39.440 -19.673 1.00 27.50 109 ALA A C 1
ATOM 788 O O . ALA A 1 112 ? 28.155 -40.626 -19.835 1.00 27.04 109 ALA A O 1
ATOM 790 N N . ALA A 1 113 ? 29.696 -38.977 -19.867 1.00 26.99 110 ALA A N 1
ATOM 791 C CA . ALA A 1 113 ? 30.791 -39.850 -20.283 1.00 28.66 110 ALA A CA 1
ATOM 792 C C . ALA A 1 113 ? 31.089 -40.904 -19.225 1.00 28.76 110 ALA A C 1
ATOM 793 O O . ALA A 1 113 ? 31.338 -42.068 -19.548 1.00 27.88 110 ALA A O 1
ATOM 795 N N . HIS A 1 114 ? 31.078 -40.497 -17.959 1.00 28.07 111 HIS A N 1
ATOM 796 C CA . HIS A 1 114 ? 31.349 -41.434 -16.875 1.00 26.69 111 HIS A CA 1
ATOM 797 C C . HIS A 1 114 ? 30.212 -42.451 -16.737 1.00 27.57 111 HIS A C 1
ATOM 798 O O . HIS A 1 114 ? 30.454 -43.641 -16.523 1.00 28.50 111 HIS A O 1
ATOM 805 N N . ILE A 1 115 ? 28.977 -41.978 -16.863 1.00 27.19 112 ILE A N 1
ATOM 806 C CA . ILE A 1 115 ? 27.814 -42.856 -16.771 1.00 27.06 112 ILE A CA 1
ATOM 807 C C . ILE A 1 115 ? 27.874 -43.900 -17.886 1.00 27.16 112 ILE A C 1
ATOM 808 O O . ILE A 1 115 ? 27.575 -45.071 -17.668 1.00 27.81 112 ILE A O 1
ATOM 813 N N . ALA A 1 116 ? 28.284 -43.472 -19.076 1.00 27.07 113 ALA A N 1
ATOM 814 C CA . ALA A 1 116 ? 28.389 -44.373 -20.225 1.00 27.66 113 ALA A CA 1
ATOM 815 C C . ALA A 1 116 ? 29.399 -45.495 -19.993 1.00 28.70 113 ALA A C 1
ATOM 816 O O . ALA A 1 116 ? 29.168 -46.639 -20.398 1.00 27.53 113 ALA A O 1
ATOM 818 N N . VAL A 1 117 ? 30.525 -45.171 -19.360 1.00 27.72 114 VAL A N 1
ATOM 819 C CA . VAL A 1 117 ? 31.537 -46.177 -19.068 1.00 27.07 114 VAL A CA 1
ATOM 820 C C . VAL A 1 117 ? 30.956 -47.136 -18.035 1.00 27.99 114 VAL A C 1
ATOM 821 O O . VAL A 1 117 ? 31.102 -48.352 -18.143 1.00 26.90 114 VAL A O 1
ATOM 825 N N . LYS A 1 118 ? 30.283 -46.574 -17.035 1.00 27.68 115 LYS A N 1
ATOM 826 C CA . LYS A 1 118 ? 29.671 -47.371 -15.975 1.00 26.57 115 LYS A CA 1
ATOM 827 C C . LYS A 1 118 ? 28.642 -48.350 -16.539 1.00 26.15 115 LYS A C 1
ATOM 828 O O . LYS A 1 118 ? 28.626 -49.529 -16.180 1.00 27.01 115 LYS A O 1
ATOM 834 N N . MET A 1 119 ? 27.775 -47.863 -17.416 1.00 25.55 116 MET A N 1
ATOM 835 C CA . MET A 1 119 ? 26.753 -48.732 -17.986 1.00 26.84 116 MET A CA 1
ATOM 836 C C . MET A 1 119 ? 27.335 -49.753 -18.957 1.00 26.05 116 MET A C 1
ATOM 837 O O . MET A 1 119 ? 26.734 -50.808 -19.193 1.00 25.93 116 MET A O 1
ATOM 842 N N . LYS A 1 120 ? 28.499 -49.444 -19.527 1.00 26.22 117 LYS A N 1
ATOM 843 C CA . LYS A 1 120 ? 29.161 -50.374 -20.444 1.00 25.57 117 LYS A CA 1
ATOM 844 C C . LYS A 1 120 ? 29.627 -51.559 -19.606 1.00 24.99 117 LYS A C 1
ATOM 845 O O . LYS A 1 120 ? 29.469 -52.719 -19.995 1.00 23.51 117 LYS A O 1
ATOM 851 N N . VAL A 1 121 ? 30.198 -51.257 -18.442 1.00 24.45 118 VAL A N 1
ATOM 852 C CA . VAL A 1 121 ? 30.662 -52.301 -17.538 1.00 23.53 118 VAL A CA 1
ATOM 853 C C . VAL A 1 121 ? 29.488 -53.186 -17.150 1.00 24.95 118 VAL A C 1
ATOM 854 O O . VAL A 1 121 ? 29.572 -54.406 -17.212 1.00 25.14 118 VAL A O 1
ATOM 858 N N . VAL A 1 122 ? 28.383 -52.564 -16.757 1.00 24.50 119 VAL A N 1
ATOM 859 C CA . VAL A 1 122 ? 27.205 -53.327 -16.344 1.00 25.11 119 VAL A CA 1
ATOM 860 C C . VAL A 1 122 ? 26.663 -54.193 -17.483 1.00 26.17 119 VAL A C 1
ATOM 861 O O . VAL A 1 122 ? 26.280 -55.344 -17.274 1.00 26.35 119 VAL A O 1
ATOM 865 N N . SER A 1 123 ? 26.628 -53.636 -18.687 1.00 25.50 120 SER A N 1
ATOM 866 C CA . SER A 1 123 ? 26.126 -54.370 -19.843 1.00 28.03 120 SER A CA 1
ATOM 867 C C . SER A 1 123 ? 26.956 -55.616 -20.134 1.00 25.25 120 SER A C 1
ATOM 868 O O . SER A 1 123 ? 26.418 -56.682 -20.396 1.00 25.36 120 SER A O 1
ATOM 871 N N . VAL A 1 124 ? 28.273 -55.471 -20.092 1.00 25.76 121 VAL A N 1
ATOM 872 C CA . VAL A 1 124 ? 29.177 -56.578 -20.370 1.00 26.27 121 VAL A CA 1
ATOM 873 C C . VAL A 1 124 ? 29.083 -57.688 -19.333 1.00 26.05 121 VAL A C 1
ATOM 874 O O . VAL A 1 124 ? 28.934 -58.859 -19.682 1.00 27.36 121 VAL A O 1
ATOM 878 N N . VAL A 1 125 ? 29.159 -57.335 -18.055 1.00 24.04 122 VAL A N 1
ATOM 879 C CA . VAL A 1 125 ? 29.081 -58.358 -17.017 1.00 24.11 122 VAL A CA 1
ATOM 880 C C . VAL A 1 125 ? 27.698 -59.018 -16.952 1.00 23.48 122 VAL A C 1
ATOM 881 O O . VAL A 1 125 ? 27.590 -60.202 -16.642 1.00 25.96 122 VAL A O 1
ATOM 885 N N . THR A 1 126 ? 26.644 -58.264 -17.243 1.00 24.82 123 THR A N 1
ATOM 886 C CA . THR A 1 126 ? 25.297 -58.834 -17.239 1.00 25.09 123 THR A CA 1
ATOM 887 C C . THR A 1 126 ? 25.258 -59.962 -18.276 1.00 26.27 123 THR A C 1
ATOM 888 O O . THR A 1 126 ? 24.656 -61.016 -18.051 1.00 25.11 123 THR A O 1
ATOM 892 N N . ALA A 1 127 ? 25.904 -59.729 -19.417 1.00 26.12 124 ALA A N 1
ATOM 893 C CA . ALA A 1 127 ? 25.955 -60.725 -20.484 1.00 26.56 124 ALA A CA 1
ATOM 894 C C . ALA A 1 127 ? 26.730 -61.955 -20.016 1.00 27.00 124 ALA A C 1
ATOM 895 O O . ALA A 1 127 ? 26.296 -63.087 -20.223 1.00 26.90 124 ALA A O 1
ATOM 897 N N . TYR A 1 128 ? 27.881 -61.742 -19.386 1.00 28.06 125 TYR A N 1
ATOM 898 C CA . TYR A 1 128 ? 28.668 -62.874 -18.908 1.00 28.91 125 TYR A CA 1
ATOM 899 C C . TYR A 1 128 ? 27.829 -63.688 -17.920 1.00 32.71 125 TYR A C 1
ATOM 900 O O . TYR A 1 128 ? 27.882 -64.920 -17.906 1.00 33.27 125 TYR A O 1
ATOM 909 N N . GLY A 1 129 ? 27.064 -62.992 -17.084 1.00 33.75 126 GLY A N 1
ATOM 910 C CA . GLY A 1 129 ? 26.232 -63.676 -16.109 1.00 36.56 126 GLY A CA 1
ATOM 911 C C . GLY A 1 129 ? 25.221 -64.590 -16.777 1.00 37.89 126 GLY A C 1
ATOM 912 O O . GLY A 1 129 ? 24.782 -65.584 -16.195 1.00 38.29 126 GLY A O 1
ATOM 913 N N . GLN A 1 130 ? 24.854 -64.249 -18.007 1.00 38.37 127 GLN A N 1
ATOM 914 C CA . GLN A 1 130 ? 23.895 -65.037 -18.775 1.00 39.54 127 GLN A CA 1
ATOM 915 C C . GLN A 1 130 ? 24.589 -66.101 -19.617 1.00 39.74 127 GLN A C 1
ATOM 916 O O . GLN A 1 130 ? 23.935 -66.841 -20.352 1.00 40.15 127 GLN A O 1
ATOM 922 N N . GLY A 1 131 ? 25.912 -66.173 -19.515 1.00 39.30 128 GLY A N 1
ATOM 923 C CA . GLY A 1 131 ? 26.655 -67.155 -20.289 1.00 37.85 128 GLY A CA 1
ATOM 924 C C . GLY A 1 131 ? 27.009 -66.655 -21.679 1.00 36.98 128 GLY A C 1
ATOM 925 O O . GLY A 1 131 ? 27.515 -67.409 -22.510 1.00 36.30 128 GLY A O 1
ATOM 926 N N . ASN A 1 132 ? 26.741 -65.377 -21.931 1.00 34.65 129 ASN A N 1
ATOM 927 C CA . ASN A 1 132 ? 27.033 -64.752 -23.218 1.00 33.06 129 ASN A CA 1
ATOM 928 C C . ASN A 1 132 ? 28.377 -64.032 -23.125 1.00 32.59 129 ASN A C 1
ATOM 929 O O . ASN A 1 132 ? 28.460 -62.933 -22.585 1.00 30.83 129 ASN A O 1
ATOM 934 N N . PHE A 1 133 ? 29.428 -64.654 -23.653 1.00 31.80 130 PHE A N 1
ATOM 935 C CA . PHE A 1 133 ? 30.762 -64.066 -23.596 1.00 32.55 130 PHE A CA 1
ATOM 936 C C . PHE A 1 133 ? 31.203 -63.341 -24.867 1.00 31.13 130 PHE A C 1
ATOM 937 O O . PHE A 1 133 ? 32.394 -63.127 -25.080 1.00 31.39 130 PHE A O 1
ATOM 945 N N . GLU A 1 134 ? 30.247 -62.946 -25.699 1.00 30.99 131 GLU A N 1
ATOM 946 C CA . GLU A 1 134 ? 30.571 -62.239 -26.935 1.00 30.66 131 GLU A CA 1
ATOM 947 C C . GLU A 1 134 ? 31.115 -60.828 -26.698 1.00 30.66 131 GLU A C 1
ATOM 948 O O . GLU A 1 134 ? 32.087 -60.412 -27.333 1.00 30.08 131 GLU A O 1
ATOM 954 N N . PRO A 1 135 ? 30.501 -60.069 -25.775 1.00 29.70 132 PRO A N 1
ATOM 955 C CA . PRO A 1 135 ? 30.991 -58.708 -25.531 1.00 29.35 132 PRO A CA 1
ATOM 956 C C . PRO A 1 135 ? 32.307 -58.584 -24.767 1.00 30.53 132 PRO A C 1
ATOM 957 O O . PRO A 1 135 ? 32.602 -59.374 -23.870 1.00 31.81 132 PRO A O 1
ATOM 961 N N . LEU A 1 136 ? 33.094 -57.577 -25.143 1.00 30.63 133 LEU A N 1
ATOM 962 C CA . LEU A 1 136 ? 34.376 -57.297 -24.512 1.00 30.41 133 LEU A CA 1
ATOM 963 C C . LEU A 1 136 ? 34.398 -55.844 -24.054 1.00 30.82 133 LEU A C 1
ATOM 964 O O . LEU A 1 136 ? 33.893 -54.947 -24.741 1.00 28.45 133 LEU A O 1
ATOM 969 N N . MET A 1 137 ? 34.977 -55.614 -22.884 1.00 30.36 134 MET A N 1
ATOM 970 C CA . MET A 1 137 ? 35.066 -54.263 -22.345 1.00 27.99 134 MET A CA 1
ATOM 971 C C . MET A 1 137 ? 35.944 -53.420 -23.262 1.00 28.06 134 MET A C 1
ATOM 972 O O . MET A 1 137 ? 36.898 -53.927 -23.846 1.00 29.58 134 MET A O 1
ATOM 977 N N . ASP A 1 138 ? 35.615 -52.139 -23.399 1.00 27.39 135 ASP A N 1
ATOM 978 C CA . ASP A 1 138 ? 36.411 -51.228 -24.216 1.00 26.83 135 ASP A CA 1
ATOM 979 C C . ASP A 1 138 ? 37.848 -51.227 -23.689 1.00 28.04 135 ASP A C 1
ATOM 980 O O . ASP A 1 138 ? 38.079 -51.520 -22.514 1.00 27.43 135 ASP A O 1
ATOM 985 N N . ARG A 1 139 ? 38.804 -50.895 -24.554 1.00 26.61 136 ARG A N 1
ATOM 986 C CA . ARG A 1 139 ? 40.210 -50.821 -24.167 1.00 29.37 136 ARG A CA 1
ATOM 987 C C . ARG A 1 139 ? 40.413 -49.379 -23.718 1.00 29.37 136 ARG A C 1
ATOM 988 O O . ARG A 1 139 ? 40.575 -48.482 -24.552 1.00 29.26 136 ARG A O 1
ATOM 996 N N . LEU A 1 140 ? 40.405 -49.154 -22.408 1.00 27.25 137 LEU A N 1
ATOM 997 C CA . LEU A 1 140 ? 40.530 -47.803 -21.870 1.00 25.34 137 LEU A CA 1
ATOM 998 C C . LEU A 1 140 ? 41.955 -47.333 -21.586 1.00 25.51 137 LEU A C 1
ATOM 999 O O . LEU A 1 140 ? 42.838 -48.129 -21.279 1.00 28.26 137 LEU A O 1
ATOM 1004 N N . PRO A 1 141 ? 42.190 -46.017 -21.677 1.00 26.03 138 PRO A N 1
ATOM 1005 C CA . PRO A 1 141 ? 43.509 -45.429 -21.439 1.00 24.81 138 PRO A CA 1
ATOM 1006 C C . PRO A 1 141 ? 43.737 -44.967 -20.002 1.00 24.81 138 PRO A C 1
ATOM 1007 O O . PRO A 1 141 ? 42.818 -44.955 -19.187 1.00 24.75 138 PRO A O 1
ATOM 1011 N N . GLY A 1 142 ? 44.974 -44.569 -19.719 1.00 25.42 139 GLY A N 1
ATOM 1012 C CA . GLY A 1 142 ? 45.329 -44.083 -18.400 1.00 24.90 139 GLY A CA 1
ATOM 1013 C C . GLY A 1 142 ? 44.957 -45.031 -17.286 1.00 24.81 139 GLY A C 1
ATOM 1014 O O . GLY A 1 142 ? 45.129 -46.241 -17.396 1.00 23.10 139 GLY A O 1
ATOM 1015 N N . LYS A 1 143 ? 44.447 -44.469 -16.200 1.00 25.27 140 LYS A N 1
ATOM 1016 C CA . LYS A 1 143 ? 44.049 -45.256 -15.047 1.00 25.83 140 LYS A CA 1
ATOM 1017 C C . LYS A 1 143 ? 42.845 -46.142 -15.368 1.00 24.50 140 LYS A C 1
ATOM 1018 O O . LYS A 1 143 ? 42.655 -47.182 -14.746 1.00 26.91 140 LYS A O 1
ATOM 1024 N N . LYS A 1 144 ? 42.040 -45.738 -16.347 1.00 23.29 141 LYS A N 1
ATOM 1025 C CA . LYS A 1 144 ? 40.860 -46.517 -16.718 1.00 23.89 141 LYS A CA 1
ATOM 1026 C C . LYS A 1 144 ? 41.238 -47.885 -17.261 1.00 22.34 141 LYS A C 1
ATOM 1027 O O . LYS A 1 144 ? 40.418 -48.803 -17.283 1.00 22.12 141 LYS A O 1
ATOM 1033 N N . ALA A 1 145 ? 42.486 -48.022 -17.695 1.00 21.96 142 ALA A N 1
ATOM 1034 C CA . ALA A 1 145 ? 42.955 -49.289 -18.225 1.00 23.03 142 ALA A CA 1
ATOM 1035 C C . ALA A 1 145 ? 42.824 -50.375 -17.164 1.00 24.54 142 ALA A C 1
ATOM 1036 O O . ALA A 1 145 ? 42.744 -51.558 -17.484 1.00 22.96 142 ALA A O 1
ATOM 1038 N N . GLN A 1 146 ? 42.802 -49.972 -15.896 1.00 24.27 143 GLN A N 1
ATOM 1039 C CA . GLN A 1 146 ? 42.666 -50.933 -14.815 1.00 23.65 143 GLN A CA 1
ATOM 1040 C C . GLN A 1 146 ? 41.300 -51.621 -14.893 1.00 22.39 143 GLN A C 1
ATOM 1041 O O . GLN A 1 146 ? 41.173 -52.806 -14.588 1.00 23.35 143 GLN A O 1
ATOM 1047 N N . ILE A 1 147 ? 40.287 -50.885 -15.340 1.00 22.90 144 ILE A N 1
ATOM 1048 C CA . ILE A 1 147 ? 38.933 -51.435 -15.473 1.00 22.19 144 ILE A CA 1
ATOM 1049 C C . ILE A 1 147 ? 38.904 -52.486 -16.586 1.00 21.8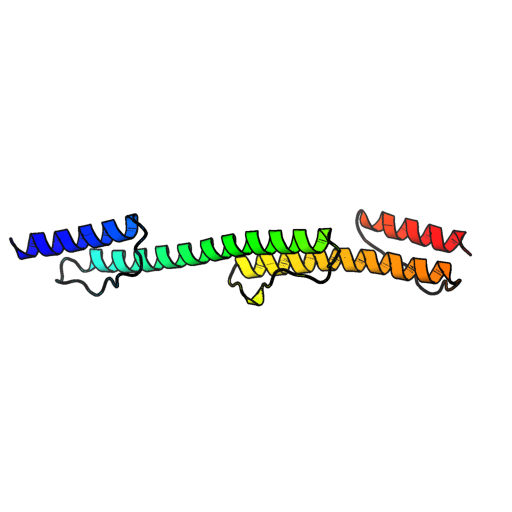9 144 ILE A C 1
ATOM 1050 O O . ILE A 1 147 ? 38.336 -53.565 -16.429 1.00 21.51 144 ILE A O 1
ATOM 1055 N N . THR A 1 148 ? 39.530 -52.168 -17.710 1.00 23.11 145 THR A N 1
ATOM 1056 C CA . THR A 1 148 ? 39.588 -53.096 -18.829 1.00 25.58 145 THR A CA 1
ATOM 1057 C C . THR A 1 148 ? 40.198 -54.432 -18.394 1.00 26.32 145 THR A C 1
ATOM 1058 O O . THR A 1 148 ? 39.633 -55.493 -18.646 1.00 26.16 145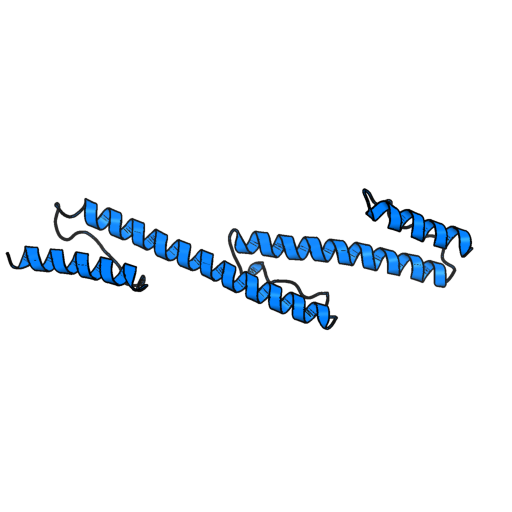 THR A O 1
ATOM 1062 N N . GLU A 1 149 ? 41.352 -54.382 -17.734 1.00 26.58 146 GLU A N 1
ATOM 1063 C CA . GLU A 1 149 ? 42.012 -55.613 -17.294 1.00 26.43 146 GLU A CA 1
ATOM 1064 C C . GLU A 1 149 ? 41.152 -56.399 -16.318 1.00 26.12 146 GLU A C 1
ATOM 1065 O O . GLU A 1 149 ? 41.081 -57.636 -16.383 1.00 22.74 146 GLU A O 1
ATOM 1071 N N . ALA A 1 150 ? 40.500 -55.681 -15.414 1.00 23.90 147 ALA A N 1
ATOM 1072 C CA . ALA A 1 150 ? 39.643 -56.315 -14.419 1.00 24.22 147 ALA A CA 1
ATOM 1073 C C . ALA A 1 150 ? 38.518 -57.104 -15.074 1.00 25.31 147 ALA A C 1
ATOM 1074 O O . ALA A 1 150 ? 38.304 -58.273 -14.761 1.00 25.66 147 ALA A O 1
ATOM 1076 N N . ILE A 1 151 ? 37.799 -56.464 -15.989 1.00 26.86 148 ILE A N 1
ATOM 1077 C CA . ILE A 1 151 ? 36.682 -57.121 -16.651 1.00 26.91 148 ILE A CA 1
ATOM 1078 C C . ILE A 1 151 ? 37.146 -58.275 -17.544 1.00 28.05 148 ILE A C 1
ATOM 1079 O O . ILE A 1 151 ? 36.473 -59.299 -17.623 1.00 28.06 148 ILE A O 1
ATOM 1084 N N . ASP A 1 152 ? 38.291 -58.121 -18.209 1.00 29.21 149 ASP A N 1
ATOM 1085 C CA . ASP A 1 152 ? 38.817 -59.211 -19.031 1.00 30.25 149 ASP A CA 1
ATOM 1086 C C . ASP A 1 152 ? 39.057 -60.401 -18.109 1.00 31.72 149 ASP A C 1
ATOM 1087 O O . ASP A 1 152 ? 38.762 -61.552 -18.453 1.00 31.47 149 ASP A O 1
ATOM 1092 N N . GLY A 1 153 ? 39.609 -60.110 -16.934 1.00 30.53 150 GLY A N 1
ATOM 1093 C CA . GLY A 1 153 ? 39.872 -61.154 -15.963 1.00 30.08 150 GLY A CA 1
ATOM 1094 C C . GLY A 1 153 ? 38.587 -61.872 -15.600 1.00 30.10 150 GLY A C 1
ATOM 1095 O O . GLY A 1 153 ? 38.578 -63.086 -15.425 1.00 33.02 150 GLY A O 1
ATOM 1096 N N . VAL A 1 154 ? 37.495 -61.122 -15.483 1.00 29.26 151 VAL A N 1
ATOM 1097 C CA . VAL A 1 154 ? 36.202 -61.711 -15.148 1.00 29.30 151 VAL A CA 1
ATOM 1098 C C . VAL A 1 154 ? 35.759 -62.658 -16.260 1.00 32.96 151 VAL A C 1
ATOM 1099 O O . VAL A 1 154 ? 35.297 -63.773 -15.997 1.00 33.27 151 VAL A O 1
ATOM 1103 N N . ARG A 1 155 ? 35.915 -62.214 -17.503 1.00 32.17 152 ARG A N 1
ATOM 1104 C CA . ARG A 1 155 ? 35.524 -63.025 -18.650 1.00 34.52 152 ARG A CA 1
ATOM 1105 C C . ARG A 1 155 ? 36.261 -64.360 -18.674 1.00 36.19 152 ARG A C 1
ATOM 1106 O O . ARG A 1 155 ? 35.640 -65.424 -18.739 1.00 38.86 152 ARG A O 1
ATOM 1114 N N . GLU A 1 156 ? 37.586 -64.293 -18.619 1.00 37.32 153 GLU A N 1
ATOM 1115 C CA . GLU A 1 156 ? 38.432 -65.480 -18.648 1.00 41.65 153 GLU A CA 1
ATOM 1116 C C . GLU A 1 156 ? 38.071 -66.496 -17.570 1.00 44.32 153 GLU A C 1
ATOM 1117 O O . GLU A 1 156 ? 37.944 -67.690 -17.846 1.00 46.09 153 GLU A O 1
ATOM 1119 N N . ARG A 1 157 ? 37.903 -66.018 -16.344 1.00 45.79 154 ARG A N 1
ATOM 1120 C CA . ARG A 1 157 ? 37.569 -66.882 -15.222 1.00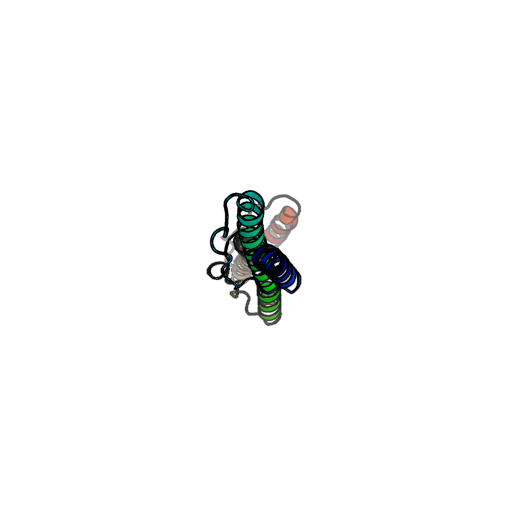 47.39 154 ARG A CA 1
ATOM 1121 C C . ARG A 1 157 ? 36.146 -67.440 -15.253 1.00 49.65 154 ARG A C 1
ATOM 1122 O O . ARG A 1 157 ? 35.932 -68.612 -14.933 1.00 48.94 154 ARG A O 1
ATOM 1130 N N . LEU A 1 158 ? 35.178 -66.612 -15.639 1.00 51.03 155 LEU A N 1
ATOM 1131 C CA . LEU A 1 158 ? 33.780 -67.041 -15.674 1.00 52.93 155 LEU A CA 1
ATOM 1132 C C . LEU A 1 158 ? 33.457 -68.167 -16.650 1.00 54.90 155 LEU A C 1
ATOM 1133 O O . LEU A 1 158 ? 32.490 -68.907 -16.447 1.00 54.37 155 LEU A O 1
ATOM 1138 N N . ARG A 1 159 ? 34.246 -68.302 -17.711 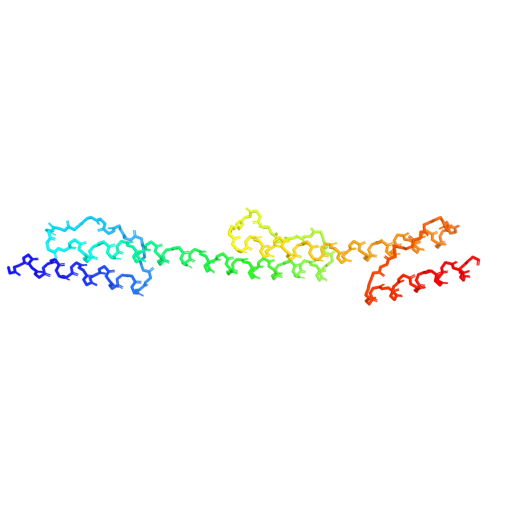1.00 55.51 156 ARG A N 1
ATOM 1139 C CA . ARG A 1 159 ? 34.001 -69.370 -18.671 1.00 56.74 156 ARG A CA 1
ATOM 1140 C C . ARG A 1 159 ? 35.142 -70.379 -18.637 1.00 56.54 156 ARG A C 1
ATOM 1141 O O . ARG A 1 159 ? 36.190 -70.023 -18.055 1.00 56.13 156 ARG A O 1
#

Organism: Pseudomonas aeruginosa (strain ATCC 15692 / DSM 22644 / CIP 104116 / JCM 14847 / LMG 12228 / 1C / PRS 101 / PAO1) (NCBI:txid208964)

Solvent-accessible surface area: 10847 Å² total; per-residue (Å²): 127,70,72,54,110,117,76,50,73,139,27,58,80,8,87,108,21,18,83,107,32,83,8,115,59,88,17,39,136,35,66,23,130,66,48,57,211,99,9,86,55,8,82,40,86,12,144,100,66,102,86,81,91,48,113,125,98,44,79,125,57,19,126,61,15,80,42,77,10,54,138,50,39,161,67,48,162,50,129,85,80,4,61,12,108,199,22,125,46,161,5,15,143,83,0,109,34,41,25,108,115,45,54,53,118,36,62,32,96,89,68,36,75,69,1,50,70,10,5,67,136,49,59,45,155,35,98,3,73,145,26,96,66,165,78,38,123,63,5,120,58,17,39,25,52,49,69,212,102,166

CATH classification: 1.20.120.1530

GO terms:
  GO:0052131 positive aerotaxis (P, IMP)
  GO:0009454 aerotaxis (P, IMP)
  GO:0042802 identical protein binding (F, IPI)